Protein AF-A0A1F5CS25-F1 (afdb_monomer)

Radius of gyration: 12.9 Å; Cα contacts (8 Å, |Δi|>4): 72; chains: 1; bounding box: 28×31×30 Å

Solvent-accessible surface area (backbone atoms only — not comparable to full-atom values): 4088 Å² total; per-residue (Å²): 131,61,67,70,59,53,54,49,30,66,76,46,25,80,76,51,91,76,47,68,49,77,48,77,40,84,64,90,75,62,71,57,54,63,54,50,30,67,47,25,75,48,80,59,84,44,77,47,81,31,39,42,65,68,23,54,77,67,59,44,49,71,78,71,77,117

Secondary structure (DSSP, 8-state):
--HHHHHHHHHHGGG-SS-EEEEE-SS---THHHHHHHHHTS--SEEEEE-IIIIIITSTTGGG--

Structure (mmCIF, N/CA/C/O backbone):
data_AF-A0A1F5CS25-F1
#
_entry.id   AF-A0A1F5CS25-F1
#
loop_
_atom_site.group_PDB
_atom_site.id
_atom_site.type_symbol
_atom_site.label_atom_id
_atom_site.label_alt_id
_atom_site.label_comp_id
_atom_site.label_asym_id
_atom_site.label_entity_id
_atom_site.label_seq_id
_atom_site.pdbx_PDB_ins_code
_atom_site.Cartn_x
_atom_site.Cartn_y
_atom_site.Cartn_z
_atom_site.occupancy
_atom_site.B_iso_or_equiv
_atom_site.auth_seq_id
_atom_site.auth_comp_id
_atom_site.auth_asym_id
_atom_site.auth_atom_id
_atom_site.pdbx_PDB_model_num
ATOM 1 N N . MET A 1 1 ? 4.856 8.933 -0.046 1.00 75.81 1 MET A N 1
ATOM 2 C CA . MET A 1 1 ? 3.718 8.411 -0.851 1.00 75.81 1 MET A CA 1
ATOM 3 C C . MET A 1 1 ? 3.054 9.477 -1.740 1.00 75.81 1 MET A C 1
ATOM 5 O O . MET A 1 1 ? 3.161 10.654 -1.421 1.00 75.81 1 MET A O 1
ATOM 9 N N . LEU A 1 2 ? 2.325 9.108 -2.812 1.00 84.81 2 LEU A N 1
ATOM 10 C CA . LEU A 1 2 ? 1.486 10.065 -3.566 1.00 84.81 2 LEU A CA 1
ATOM 11 C C . LEU A 1 2 ? 0.297 10.560 -2.718 1.00 84.81 2 LEU A C 1
ATOM 13 O O . LEU A 1 2 ? -0.373 9.758 -2.063 1.00 84.81 2 LEU A O 1
ATOM 17 N N . THR A 1 3 ? -0.019 11.858 -2.790 1.00 90.88 3 THR A N 1
ATOM 18 C CA . THR A 1 3 ? -1.110 12.494 -2.021 1.00 90.88 3 THR A CA 1
ATOM 19 C C . THR A 1 3 ? -2.463 11.775 -2.136 1.00 90.88 3 THR A C 1
ATOM 21 O O . THR A 1 3 ? -3.078 11.547 -1.094 1.00 90.88 3 THR A O 1
ATOM 24 N N . PRO A 1 4 ? -2.930 11.337 -3.326 1.00 89.88 4 PRO A N 1
ATOM 25 C CA . PRO A 1 4 ? -4.215 10.644 -3.442 1.00 89.88 4 PRO A CA 1
ATOM 26 C C . PRO A 1 4 ? -4.266 9.320 -2.672 1.00 89.88 4 PRO A C 1
ATOM 28 O O . PRO A 1 4 ? -5.273 9.021 -2.031 1.00 89.88 4 PRO A O 1
ATOM 31 N N . ILE A 1 5 ? -3.168 8.556 -2.682 1.00 88.81 5 ILE A N 1
ATOM 32 C CA . ILE A 1 5 ? -3.066 7.284 -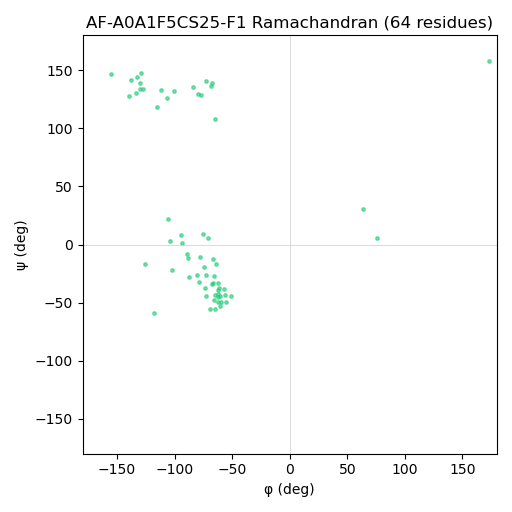1.955 1.00 88.81 5 ILE A CA 1
ATOM 33 C C . ILE A 1 5 ? -3.137 7.563 -0.452 1.00 88.81 5 ILE A C 1
ATOM 35 O O . ILE A 1 5 ? -3.957 6.970 0.246 1.00 88.81 5 ILE A O 1
ATOM 39 N N . ARG A 1 6 ? -2.363 8.547 0.028 1.00 91.00 6 ARG A N 1
ATOM 40 C CA . ARG A 1 6 ? -2.385 8.979 1.432 1.00 91.00 6 ARG A CA 1
ATOM 41 C C . ARG A 1 6 ? -3.794 9.364 1.885 1.00 91.00 6 ARG A C 1
ATOM 43 O O . ARG A 1 6 ? -4.266 8.873 2.905 1.00 91.00 6 ARG A O 1
ATOM 50 N N . THR A 1 7 ? -4.486 10.208 1.116 1.00 93.12 7 THR A N 1
ATOM 51 C CA . THR A 1 7 ? -5.853 10.649 1.434 1.00 93.12 7 THR A CA 1
ATOM 52 C C . THR A 1 7 ? -6.843 9.489 1.463 1.00 93.12 7 THR A C 1
ATOM 54 O O . THR A 1 7 ? -7.685 9.434 2.361 1.00 93.12 7 THR A O 1
ATOM 57 N N . TYR A 1 8 ? -6.752 8.561 0.508 1.00 91.62 8 TYR A N 1
ATOM 58 C CA . TYR A 1 8 ? -7.609 7.380 0.483 1.00 91.62 8 TYR A CA 1
ATOM 59 C C . TYR A 1 8 ? -7.390 6.512 1.728 1.00 91.62 8 TYR A C 1
ATOM 61 O O . TYR A 1 8 ? -8.347 6.184 2.430 1.00 91.62 8 TYR A O 1
ATOM 69 N N . MET A 1 9 ? -6.134 6.206 2.056 1.00 91.00 9 MET A N 1
ATOM 70 C CA . MET A 1 9 ? -5.789 5.373 3.210 1.00 91.00 9 MET A CA 1
ATOM 71 C C . MET A 1 9 ? -6.236 6.009 4.526 1.00 91.00 9 MET A C 1
ATOM 73 O O . MET A 1 9 ? -6.901 5.345 5.313 1.00 91.00 9 MET A O 1
ATOM 77 N N . SER A 1 10 ? -6.010 7.309 4.733 1.00 90.38 10 SER A N 1
ATOM 78 C CA . SER A 1 10 ? -6.473 7.986 5.953 1.00 90.38 10 SER A CA 1
ATOM 79 C C . SER A 1 10 ? -8.000 7.991 6.108 1.00 90.38 10 SER A C 1
ATOM 81 O O . SER A 1 10 ? -8.502 7.947 7.226 1.00 90.38 10 SER A O 1
ATOM 83 N N . LYS A 1 11 ? -8.762 8.049 5.006 1.00 92.50 11 LYS A N 1
ATOM 84 C CA . LYS A 1 11 ? -10.238 8.090 5.048 1.00 92.50 11 LYS A CA 1
ATOM 85 C C . LYS A 1 11 ? -10.897 6.710 5.084 1.00 92.50 11 LYS A C 1
ATOM 87 O O . LYS A 1 11 ? -12.034 6.577 5.549 1.00 92.50 11 LYS A O 1
ATOM 92 N N . HIS A 1 12 ? -10.244 5.692 4.531 1.00 91.25 12 HIS A N 1
ATOM 93 C CA . HIS A 1 12 ? -10.862 4.391 4.265 1.00 91.25 12 HIS A CA 1
ATOM 94 C C . HIS A 1 12 ? -10.099 3.208 4.873 1.00 91.25 12 HIS A C 1
ATOM 96 O O . HIS A 1 12 ? -10.700 2.152 5.038 1.00 91.25 12 HIS A O 1
ATOM 102 N N . GLY A 1 13 ? -8.832 3.371 5.263 1.00 87.06 13 GLY A N 1
ATOM 103 C CA . GLY A 1 13 ? -7.947 2.289 5.707 1.00 87.06 13 GLY A CA 1
ATOM 104 C C . GLY A 1 13 ? -8.498 1.473 6.874 1.00 87.06 13 GLY A C 1
ATOM 105 O O . GLY A 1 13 ? -8.513 0.248 6.804 1.00 87.06 13 GLY A O 1
ATOM 106 N N . GLY A 1 14 ? -9.080 2.131 7.882 1.00 87.62 14 GLY A N 1
ATOM 107 C CA . GLY A 1 14 ? -9.690 1.446 9.029 1.00 87.62 14 GLY A CA 1
ATOM 108 C C . GLY A 1 14 ? -10.908 0.571 8.693 1.00 87.62 14 GLY A C 1
ATOM 109 O O . GLY A 1 14 ? -11.279 -0.282 9.495 1.00 87.62 14 GLY A O 1
ATOM 110 N N . ARG A 1 15 ? -11.525 0.748 7.513 1.00 90.75 15 ARG A N 1
ATOM 111 C CA . ARG A 1 15 ? -12.654 -0.071 7.028 1.00 90.75 15 ARG A CA 1
ATOM 112 C C . ARG A 1 15 ? -12.208 -1.310 6.253 1.00 90.75 15 ARG A C 1
ATOM 114 O O . ARG A 1 15 ? -13.040 -2.164 5.958 1.00 90.75 15 ARG A O 1
ATOM 121 N N . LEU A 1 16 ? -10.928 -1.405 5.897 1.00 89.44 16 LEU A N 1
ATOM 122 C CA . LEU A 1 16 ? -10.389 -2.567 5.202 1.00 89.44 16 LEU A CA 1
ATOM 123 C C . LEU A 1 16 ? -10.196 -3.702 6.212 1.00 89.44 16 LEU A C 1
ATOM 125 O O . LEU A 1 16 ? -9.602 -3.511 7.276 1.00 89.44 16 LEU A O 1
ATOM 129 N N . LYS A 1 17 ? -10.739 -4.878 5.885 1.00 91.19 17 LYS A N 1
ATOM 130 C CA . LYS A 1 17 ? -10.622 -6.072 6.728 1.00 91.19 17 LYS A CA 1
ATOM 131 C C . LYS A 1 17 ? -9.181 -6.581 6.722 1.00 91.19 17 LYS A C 1
ATOM 133 O O . LYS A 1 17 ? -8.559 -6.632 7.778 1.00 91.19 17 LYS A O 1
ATOM 138 N N . ASP A 1 18 ? -8.674 -6.826 5.518 1.00 93.69 18 ASP A N 1
ATOM 139 C CA . ASP A 1 18 ? -7.322 -7.284 5.220 1.00 93.69 18 ASP A CA 1
ATOM 140 C C . ASP A 1 18 ? -6.718 -6.364 4.152 1.00 93.69 18 ASP A C 1
ATOM 142 O O . ASP A 1 18 ? -7.440 -5.832 3.301 1.00 93.69 18 ASP A O 1
ATOM 146 N N . VAL A 1 19 ? -5.403 -6.148 4.201 1.00 92.50 19 VAL A N 1
ATOM 147 C CA . VAL A 1 19 ? -4.689 -5.294 3.241 1.00 92.50 19 VAL A CA 1
ATOM 148 C C . VAL A 1 19 ? -3.441 -5.995 2.734 1.00 92.50 19 VAL A C 1
ATOM 150 O O . VAL A 1 19 ? -2.774 -6.701 3.480 1.00 92.50 19 VAL A O 1
ATOM 153 N N . ALA A 1 20 ? -3.112 -5.783 1.467 1.00 93.62 20 ALA A N 1
ATOM 154 C CA . ALA A 1 20 ? -1.844 -6.192 0.886 1.00 93.62 20 ALA A CA 1
ATOM 155 C C . ALA A 1 20 ? -1.239 -4.992 0.157 1.00 93.62 20 ALA A C 1
ATOM 157 O O . ALA A 1 20 ? -1.962 -4.219 -0.481 1.00 93.62 20 ALA A O 1
ATOM 158 N N . PHE A 1 21 ? 0.072 -4.810 0.287 1.00 91.56 21 PHE A N 1
ATOM 159 C CA . PHE A 1 21 ? 0.766 -3.646 -0.250 1.00 91.56 21 PHE A CA 1
ATOM 160 C C . PHE A 1 21 ? 1.690 -4.032 -1.394 1.00 91.56 21 PHE A C 1
ATOM 162 O O . PHE A 1 21 ? 2.487 -4.962 -1.297 1.00 91.56 21 PHE A O 1
ATOM 169 N N . PHE A 1 22 ? 1.604 -3.269 -2.480 1.00 89.94 22 PHE A N 1
ATOM 170 C CA . PHE A 1 22 ? 2.369 -3.506 -3.695 1.00 89.94 22 PHE A CA 1
ATOM 171 C C . PHE A 1 22 ? 2.967 -2.186 -4.174 1.00 89.94 22 PHE A C 1
ATOM 173 O O . PHE A 1 22 ? 2.252 -1.190 -4.30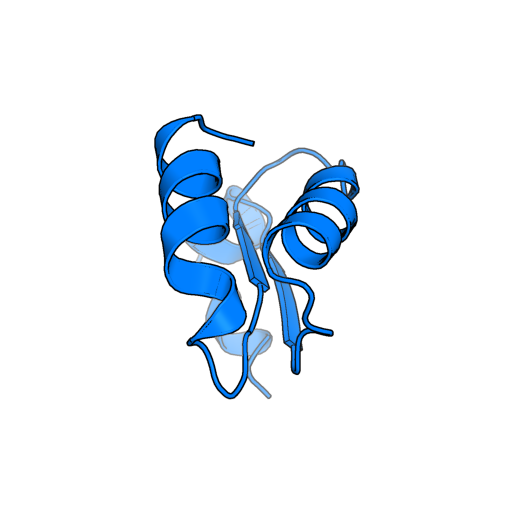3 1.00 89.94 22 PHE A O 1
ATOM 180 N N . ARG A 1 23 ? 4.271 -2.175 -4.465 1.00 86.12 23 ARG A N 1
ATOM 181 C CA . ARG A 1 23 ? 4.955 -1.041 -5.103 1.00 86.12 23 ARG A CA 1
ATOM 182 C C . ARG A 1 23 ? 5.715 -1.514 -6.330 1.00 86.12 23 ARG A C 1
ATOM 184 O O . ARG A 1 23 ? 6.486 -2.469 -6.271 1.00 86.12 23 ARG A O 1
ATOM 191 N N . THR A 1 24 ? 5.559 -0.771 -7.418 1.00 86.69 24 THR A N 1
ATOM 192 C CA . THR A 1 24 ? 6.431 -0.856 -8.589 1.00 86.69 24 THR A CA 1
ATOM 193 C C . THR A 1 24 ? 7.431 0.294 -8.561 1.00 86.69 24 THR A C 1
ATOM 195 O O . THR A 1 24 ? 7.033 1.445 -8.373 1.00 86.69 24 THR A O 1
ATOM 198 N N . GLY A 1 25 ? 8.715 0.026 -8.769 1.00 82.75 25 GLY A N 1
ATOM 199 C CA . GLY A 1 25 ? 9.721 1.082 -8.845 1.00 82.75 25 GLY A CA 1
ATOM 200 C C . GLY A 1 25 ? 11.147 0.556 -8.920 1.00 82.75 25 GLY A C 1
ATOM 201 O O . GLY A 1 25 ? 11.436 -0.570 -8.525 1.00 82.75 25 GLY A O 1
ATOM 202 N N . ASP A 1 26 ? 12.048 1.385 -9.435 1.00 76.69 26 ASP A N 1
ATOM 203 C CA . ASP A 1 26 ? 13.459 1.014 -9.605 1.00 76.69 26 ASP A CA 1
ATOM 204 C C . ASP A 1 26 ? 14.322 1.344 -8.377 1.00 76.69 26 ASP A C 1
ATOM 206 O O . ASP A 1 26 ? 15.473 0.929 -8.293 1.00 76.69 26 ASP A O 1
ATOM 210 N N . SER A 1 27 ? 13.763 2.059 -7.399 1.00 75.69 27 SER A N 1
ATOM 211 C CA . SER A 1 27 ? 14.407 2.346 -6.119 1.00 75.69 27 SER A CA 1
ATOM 212 C C . SER A 1 27 ? 14.218 1.195 -5.127 1.00 75.69 27 SER A C 1
ATOM 214 O O . SER A 1 27 ? 13.085 0.762 -4.917 1.00 75.69 27 SER A O 1
ATOM 216 N N . ASN A 1 28 ? 15.283 0.817 -4.416 1.00 67.00 28 ASN A N 1
ATOM 217 C CA . ASN A 1 28 ? 15.234 -0.105 -3.265 1.00 67.00 28 ASN A CA 1
ATOM 218 C C . ASN A 1 28 ? 14.680 0.538 -1.981 1.00 67.00 28 ASN A C 1
ATOM 220 O O . ASN A 1 28 ? 14.774 -0.037 -0.901 1.00 67.00 28 ASN A O 1
ATOM 224 N N . ASP A 1 29 ? 14.145 1.748 -2.093 1.00 70.88 29 ASP A N 1
ATOM 225 C CA . ASP A 1 29 ? 13.498 2.447 -0.998 1.00 70.88 29 ASP A CA 1
ATOM 226 C C . ASP A 1 29 ? 12.226 1.683 -0.574 1.00 70.88 29 ASP A C 1
ATOM 228 O O . ASP A 1 29 ? 11.230 1.628 -1.303 1.00 70.88 29 ASP A O 1
ATOM 232 N N . ASN A 1 30 ? 12.292 1.046 0.595 1.00 65.38 30 ASN A N 1
ATOM 233 C CA . ASN A 1 30 ? 11.188 0.313 1.215 1.00 65.38 30 ASN A CA 1
ATOM 234 C C . ASN A 1 30 ? 10.396 1.180 2.207 1.00 65.38 30 ASN A C 1
ATOM 236 O O . ASN A 1 30 ? 9.420 0.688 2.777 1.00 65.38 30 ASN A O 1
ATOM 240 N N . ASP A 1 31 ? 10.747 2.460 2.378 1.00 78.31 31 ASP A N 1
ATOM 241 C CA . ASP A 1 31 ? 10.190 3.323 3.432 1.00 78.31 31 ASP A CA 1
ATOM 242 C C . ASP A 1 31 ? 8.693 3.613 3.234 1.00 78.31 31 ASP A C 1
ATOM 244 O O . ASP A 1 31 ? 7.999 4.059 4.148 1.00 78.31 31 ASP A O 1
ATOM 248 N N . ILE A 1 32 ? 8.154 3.290 2.055 1.00 87.50 32 ILE A N 1
ATOM 249 C CA . ILE A 1 32 ? 6.731 3.433 1.754 1.00 87.50 32 ILE A CA 1
ATOM 250 C C . ILE A 1 32 ? 5.846 2.472 2.554 1.00 87.50 32 ILE A C 1
ATOM 252 O O . ILE A 1 32 ? 4.712 2.821 2.870 1.00 87.50 32 ILE A O 1
ATOM 256 N N . PHE A 1 33 ? 6.315 1.256 2.852 1.00 90.25 33 PHE A N 1
ATOM 257 C CA . PHE A 1 33 ? 5.457 0.247 3.469 1.00 90.25 33 PHE A CA 1
ATOM 258 C C . PHE A 1 33 ? 5.161 0.564 4.938 1.00 90.25 33 PHE A C 1
ATOM 260 O O . PHE A 1 33 ? 3.982 0.560 5.289 1.00 90.25 33 PHE A O 1
ATOM 267 N N . PRO A 1 34 ? 6.146 0.966 5.765 1.00 90.75 34 PRO A N 1
ATOM 268 C CA . PRO A 1 34 ? 5.860 1.484 7.102 1.00 90.75 34 PRO A CA 1
ATOM 269 C C . PRO A 1 34 ? 4.920 2.702 7.092 1.00 90.75 34 PRO A C 1
ATOM 271 O O . PRO A 1 34 ? 4.028 2.801 7.935 1.00 90.75 34 PRO A O 1
ATOM 274 N N . GLU A 1 35 ? 5.062 3.617 6.118 1.00 90.19 35 GLU A N 1
ATOM 275 C CA . GLU A 1 35 ? 4.145 4.761 5.956 1.00 90.19 35 GLU A CA 1
ATOM 276 C C . GLU A 1 35 ? 2.703 4.278 5.694 1.00 90.19 35 GLU A C 1
ATOM 278 O O . GLU A 1 35 ? 1.745 4.774 6.293 1.00 90.19 35 GLU A O 1
ATOM 283 N N . MET A 1 36 ? 2.547 3.280 4.820 1.00 90.62 36 MET A N 1
ATOM 284 C CA . MET A 1 36 ? 1.268 2.659 4.475 1.00 90.62 36 MET A CA 1
ATOM 285 C C . MET A 1 36 ? 0.627 1.926 5.663 1.00 90.62 36 MET A C 1
ATOM 287 O O . MET A 1 36 ? -0.570 2.096 5.906 1.00 90.62 36 MET A O 1
ATOM 291 N N . GLU A 1 37 ? 1.407 1.168 6.434 1.00 91.81 37 GLU A N 1
ATOM 292 C CA . GLU A 1 37 ? 0.960 0.486 7.656 1.00 91.81 37 GLU A CA 1
ATOM 293 C C . GLU A 1 37 ? 0.426 1.475 8.691 1.00 91.81 37 GLU A C 1
ATOM 295 O O . GLU A 1 37 ? -0.697 1.316 9.179 1.00 91.81 37 GLU A O 1
ATOM 300 N N . ALA A 1 38 ? 1.185 2.540 8.963 1.00 90.44 38 ALA A N 1
ATOM 301 C CA . ALA A 1 38 ? 0.807 3.566 9.929 1.00 90.44 38 ALA A CA 1
ATOM 302 C C . ALA A 1 38 ? -0.502 4.278 9.547 1.00 90.44 38 ALA A C 1
ATOM 304 O O . ALA A 1 38 ? -1.324 4.581 10.410 1.00 90.44 38 ALA A O 1
ATOM 305 N N . LEU A 1 39 ? -0.724 4.527 8.252 1.00 90.06 39 LEU A N 1
ATOM 306 C CA . LEU A 1 39 ? -1.927 5.209 7.764 1.00 90.06 39 LEU A CA 1
ATOM 307 C C . LEU A 1 39 ? -3.152 4.298 7.683 1.00 90.06 39 LEU A C 1
ATOM 309 O O . LEU A 1 39 ? -4.273 4.773 7.866 1.00 90.06 39 LEU A O 1
ATOM 313 N N . CYS A 1 40 ? -2.958 3.010 7.396 1.00 89.19 40 CYS A N 1
ATOM 314 C CA . CYS A 1 40 ? -4.041 2.032 7.396 1.00 89.19 40 CYS A CA 1
ATOM 315 C C . CYS A 1 40 ? -4.395 1.536 8.802 1.00 89.19 40 CYS A C 1
ATOM 317 O O . CYS A 1 40 ? -5.530 1.108 9.007 1.00 89.19 40 CYS A O 1
ATOM 319 N N . GLY A 1 41 ? -3.451 1.574 9.749 1.00 89.38 41 GLY A N 1
ATOM 320 C CA . GLY A 1 41 ? -3.604 0.970 11.075 1.00 89.38 41 GLY A CA 1
ATOM 321 C C . GLY A 1 41 ? -3.756 -0.554 11.008 1.00 89.38 41 GLY A C 1
ATOM 322 O O . GLY A 1 41 ? -4.483 -1.140 11.809 1.00 89.38 41 GLY A O 1
ATOM 323 N N . LYS A 1 42 ? -3.148 -1.189 9.998 1.00 88.19 42 LYS A N 1
ATOM 324 C CA . LYS A 1 42 ? -3.276 -2.620 9.696 1.00 88.19 42 LYS A CA 1
ATOM 325 C C . LYS A 1 42 ? -1.918 -3.196 9.326 1.00 88.19 42 LYS A C 1
ATOM 327 O O . LYS A 1 42 ? -1.183 -2.570 8.567 1.00 88.19 42 LYS A O 1
ATOM 332 N N . ASN A 1 43 ? -1.663 -4.418 9.785 1.00 91.06 43 ASN A N 1
ATOM 333 C CA . ASN A 1 43 ? -0.549 -5.222 9.296 1.00 91.06 43 ASN A CA 1
ATOM 334 C C . ASN A 1 43 ? -0.952 -5.865 7.960 1.00 91.06 43 ASN A C 1
ATOM 336 O O . ASN A 1 43 ? -2.038 -6.453 7.886 1.00 91.06 43 ASN A O 1
ATOM 340 N N . PRO A 1 44 ? -0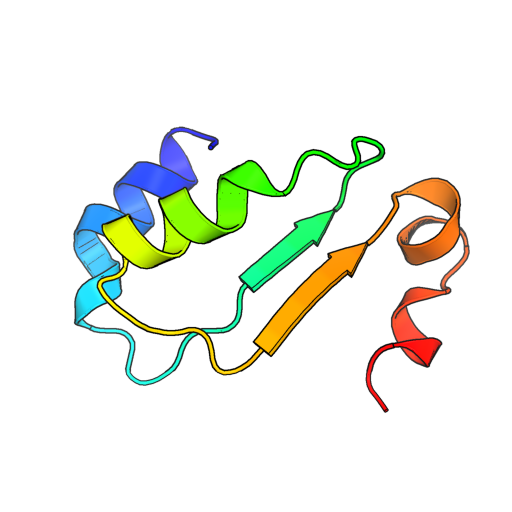.132 -5.754 6.907 1.00 93.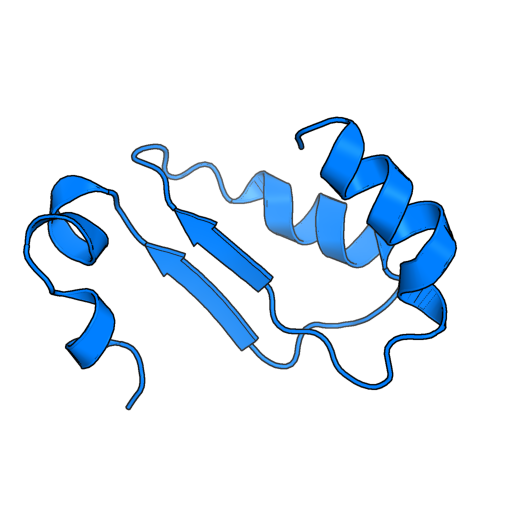25 44 PRO A N 1
ATOM 341 C CA . PRO A 1 44 ? -0.456 -6.321 5.614 1.00 93.25 44 PRO A CA 1
ATOM 342 C C . PRO A 1 44 ? -0.323 -7.844 5.637 1.00 93.25 44 PRO A C 1
ATOM 344 O O . PRO A 1 44 ? 0.615 -8.393 6.208 1.00 93.25 44 PRO A O 1
ATOM 347 N N . VAL A 1 45 ? -1.241 -8.536 4.960 1.00 95.69 45 VAL A N 1
ATOM 348 C CA . VAL A 1 45 ? -1.168 -9.996 4.769 1.00 95.69 45 VAL A CA 1
ATOM 349 C C . VAL A 1 45 ? -0.112 -10.385 3.735 1.00 95.69 45 VAL A C 1
ATOM 351 O O . VAL A 1 45 ? 0.331 -11.528 3.699 1.00 95.69 45 VAL A O 1
ATOM 354 N N . ALA A 1 46 ? 0.286 -9.433 2.889 1.00 92.31 46 ALA A N 1
ATOM 355 C CA . ALA A 1 46 ? 1.350 -9.592 1.914 1.00 92.31 46 ALA A CA 1
ATOM 356 C C . ALA A 1 46 ? 1.957 -8.234 1.547 1.00 92.31 46 ALA A C 1
ATOM 358 O O . ALA A 1 46 ? 1.260 -7.216 1.474 1.00 92.31 46 ALA A O 1
ATOM 359 N N . MET A 1 47 ? 3.255 -8.24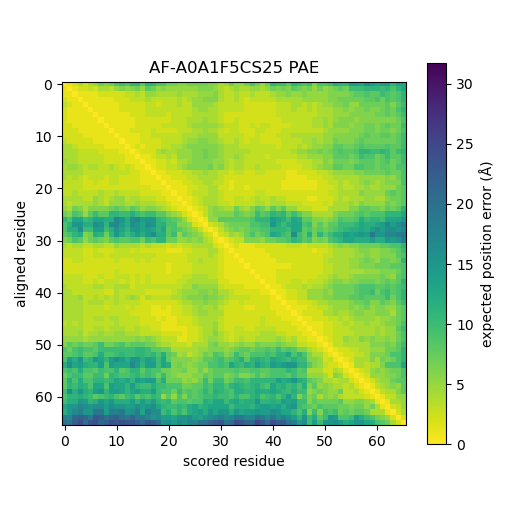4 1.262 1.00 91.06 47 MET A N 1
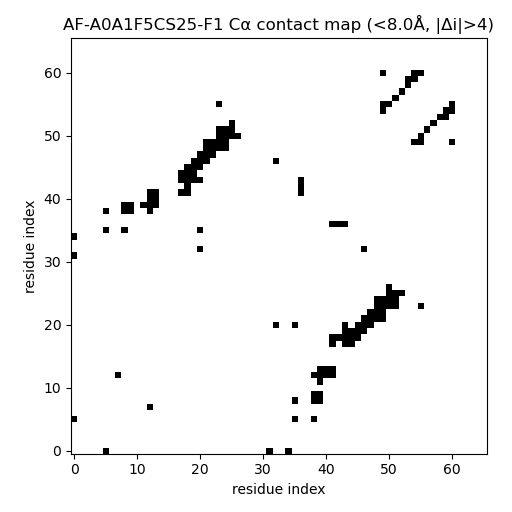ATOM 360 C CA . MET A 1 47 ? 4.003 -7.097 0.761 1.00 91.06 47 MET A CA 1
ATOM 361 C C . MET A 1 47 ? 4.808 -7.526 -0.459 1.00 91.06 47 MET A C 1
ATOM 363 O O . MET A 1 47 ? 5.478 -8.556 -0.427 1.00 91.06 47 MET A O 1
ATOM 367 N N . LEU A 1 48 ? 4.767 -6.734 -1.527 1.00 88.94 48 LEU A N 1
ATOM 368 C CA . LEU A 1 48 ? 5.510 -7.033 -2.746 1.00 88.94 48 LEU A CA 1
ATOM 369 C C . LEU A 1 48 ? 6.136 -5.776 -3.345 1.00 88.94 48 LEU A C 1
ATOM 371 O O . LEU A 1 48 ? 5.462 -4.787 -3.644 1.00 88.94 48 LEU A O 1
ATOM 375 N N . MET A 1 49 ? 7.439 -5.864 -3.602 1.00 86.50 49 MET A N 1
ATOM 376 C CA . MET A 1 49 ? 8.174 -4.897 -4.406 1.00 86.50 49 MET A CA 1
ATOM 377 C C . MET A 1 49 ? 8.508 -5.497 -5.775 1.00 86.50 49 MET A C 1
ATOM 379 O O . MET A 1 49 ? 9.122 -6.566 -5.890 1.00 86.50 49 MET A O 1
ATOM 383 N N . LEU A 1 50 ? 8.126 -4.778 -6.828 1.00 85.88 50 LEU A N 1
ATOM 384 C CA . LEU A 1 50 ? 8.434 -5.120 -8.211 1.00 85.88 50 LEU A CA 1
ATOM 385 C C . LEU A 1 50 ? 9.346 -4.056 -8.821 1.00 85.88 50 LEU A C 1
ATOM 387 O O . LEU A 1 50 ? 8.960 -2.898 -8.978 1.00 85.88 50 LEU A O 1
ATOM 391 N N . HIS A 1 51 ? 10.548 -4.464 -9.226 1.00 84.44 51 HIS A N 1
ATOM 392 C CA . HIS A 1 51 ? 11.390 -3.620 -10.071 1.00 84.44 51 HIS A CA 1
ATOM 393 C C . HIS A 1 51 ? 10.772 -3.490 -11.451 1.00 84.44 51 HIS A C 1
ATOM 395 O O . HIS A 1 51 ? 10.329 -4.489 -12.020 1.00 84.44 51 HIS A O 1
ATOM 401 N N . ARG A 1 52 ? 10.765 -2.281 -12.010 1.00 78.94 52 ARG A N 1
ATOM 402 C CA . ARG A 1 52 ? 10.001 -1.983 -13.221 1.00 78.94 52 ARG A CA 1
ATOM 403 C C . ARG A 1 52 ? 10.459 -2.844 -14.397 1.00 78.94 52 ARG A C 1
ATOM 405 O O . ARG A 1 52 ? 9.651 -3.571 -14.966 1.00 78.94 52 ARG A O 1
ATOM 412 N N . ARG A 1 53 ? 11.764 -2.852 -14.691 1.00 74.12 53 ARG A N 1
ATOM 413 C CA . ARG A 1 53 ? 12.311 -3.635 -15.816 1.00 74.12 53 ARG A CA 1
ATOM 414 C C . ARG A 1 53 ? 12.161 -5.142 -15.622 1.00 74.12 53 ARG A C 1
ATOM 416 O O . ARG A 1 53 ? 11.607 -5.830 -16.468 1.00 74.12 53 ARG A O 1
ATOM 423 N N . LYS A 1 54 ? 12.669 -5.670 -14.503 1.00 72.69 54 LYS A N 1
ATOM 424 C CA . LYS A 1 54 ? 12.725 -7.126 -14.272 1.00 72.69 54 LYS A CA 1
ATOM 425 C C . LYS A 1 54 ? 11.359 -7.729 -13.951 1.00 72.69 54 LYS A C 1
ATOM 427 O O .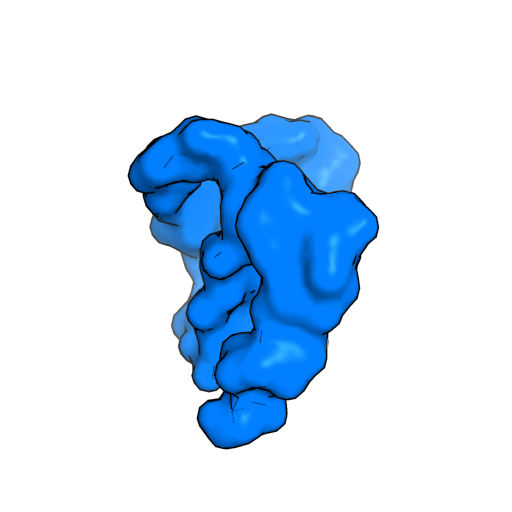 LYS A 1 54 ? 11.082 -8.851 -14.346 1.00 72.69 54 LYS A O 1
ATOM 432 N N . GLY A 1 55 ? 10.540 -6.999 -13.202 1.00 69.00 55 GLY A N 1
ATOM 433 C CA . GLY A 1 55 ? 9.306 -7.508 -12.624 1.00 69.00 55 GLY A CA 1
ATOM 434 C C . GLY A 1 55 ? 8.042 -7.092 -13.359 1.00 69.00 55 GLY A C 1
ATOM 435 O O . GLY A 1 55 ? 7.054 -7.778 -13.186 1.00 69.00 55 GLY A O 1
ATOM 436 N N . VAL A 1 56 ? 8.031 -6.013 -14.152 1.00 76.50 56 VAL A N 1
ATOM 437 C CA . VAL A 1 56 ? 6.799 -5.517 -14.801 1.00 76.50 56 VAL A CA 1
ATOM 438 C C . VAL A 1 56 ? 6.910 -5.573 -16.321 1.00 76.50 56 VAL A C 1
ATOM 440 O O . VAL A 1 56 ? 6.130 -6.270 -16.961 1.00 76.50 56 VAL A O 1
ATOM 443 N N . GLU A 1 57 ? 7.901 -4.894 -16.897 1.00 81.38 57 GLU A N 1
ATOM 444 C CA . GLU A 1 57 ? 8.040 -4.744 -18.356 1.00 81.38 57 GLU A CA 1
ATOM 445 C C . GLU A 1 57 ? 8.358 -6.070 -19.060 1.00 81.38 57 GLU A C 1
ATOM 447 O O . GLU A 1 57 ? 7.869 -6.315 -20.158 1.00 81.38 57 GLU A O 1
ATOM 452 N N . ASN A 1 58 ? 9.102 -6.959 -18.396 1.00 79.88 58 ASN A N 1
ATOM 453 C CA . ASN A 1 58 ? 9.463 -8.274 -18.931 1.00 79.88 58 ASN A CA 1
ATOM 454 C C . ASN A 1 58 ? 8.508 -9.408 -18.507 1.00 79.88 58 ASN A C 1
ATOM 456 O O . ASN A 1 58 ? 8.822 -10.574 -18.724 1.00 79.88 58 ASN A O 1
ATOM 460 N N . GLY A 1 59 ? 7.378 -9.110 -17.855 1.00 75.31 59 GLY A N 1
ATOM 461 C CA . GLY A 1 59 ? 6.410 -10.140 -17.439 1.00 75.31 59 GLY A CA 1
ATOM 462 C C . GLY A 1 59 ? 6.806 -10.990 -16.217 1.00 75.31 59 GLY A C 1
ATOM 463 O O . GLY A 1 59 ? 6.067 -11.899 -15.838 1.00 75.31 59 GLY A O 1
ATOM 464 N N . GLY A 1 60 ? 7.927 -10.678 -15.555 1.00 74.50 60 GLY A N 1
ATOM 465 C CA . GLY A 1 60 ? 8.463 -11.436 -14.412 1.00 74.50 60 GLY A CA 1
ATOM 466 C C . GLY A 1 60 ? 7.671 -11.336 -13.098 1.00 74.50 60 GLY A C 1
ATOM 467 O O . GLY A 1 60 ? 8.127 -11.826 -12.068 1.00 74.50 60 GLY A O 1
ATOM 468 N N . TYR A 1 61 ? 6.503 -10.688 -13.083 1.00 73.31 61 TYR A N 1
ATOM 469 C CA . TYR A 1 61 ? 5.62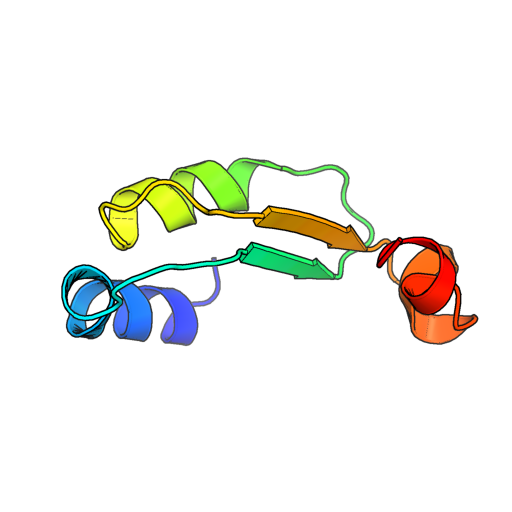6 -10.633 -11.905 1.00 73.31 61 TYR A CA 1
ATOM 470 C C . TYR A 1 61 ? 4.917 -11.967 -11.640 1.00 73.31 61 TYR A C 1
ATOM 472 O O . TYR A 1 61 ? 4.574 -12.252 -10.496 1.00 73.31 61 TYR A O 1
ATOM 480 N N . SER A 1 62 ? 4.719 -12.781 -12.681 1.00 69.50 62 SER A N 1
ATOM 481 C CA . SER A 1 62 ? 4.039 -14.083 -12.612 1.00 69.50 62 SER A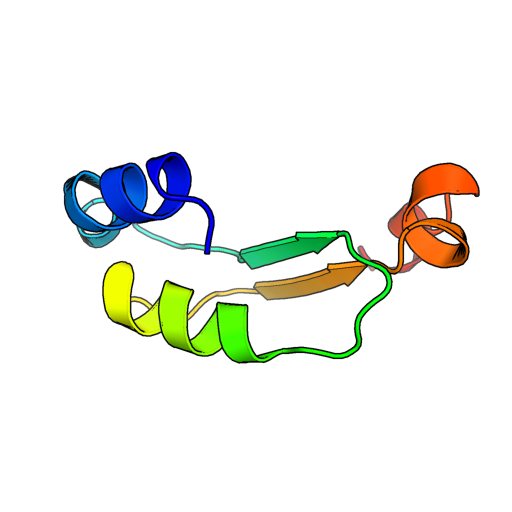 CA 1
ATOM 482 C C . SER A 1 62 ? 4.796 -15.124 -11.778 1.00 69.50 62 SER A C 1
ATOM 484 O O . SER A 1 62 ? 4.184 -15.984 -11.155 1.00 69.50 62 SER A O 1
ATOM 486 N N . GLU A 1 63 ? 6.121 -15.004 -11.692 1.00 68.56 63 GLU A N 1
ATOM 487 C CA . GLU A 1 63 ? 6.984 -15.896 -10.906 1.00 68.56 63 GLU A CA 1
ATOM 488 C C . GLU A 1 63 ? 6.957 -15.590 -9.399 1.00 68.56 63 GLU A C 1
ATOM 490 O O . GLU A 1 63 ? 7.486 -16.357 -8.599 1.00 68.56 63 GLU A O 1
ATOM 495 N N . LYS A 1 64 ? 6.362 -14.459 -8.994 1.00 64.44 64 LYS A N 1
ATOM 496 C CA . LYS A 1 64 ? 6.360 -13.977 -7.602 1.00 64.44 64 LYS A CA 1
ATOM 497 C C . LYS A 1 64 ? 5.034 -14.180 -6.865 1.00 64.44 64 LYS A C 1
ATOM 499 O O . LYS A 1 64 ? 4.910 -13.740 -5.727 1.00 64.44 64 LYS A O 1
ATOM 504 N N . THR A 1 65 ? 4.053 -14.815 -7.502 1.00 56.88 65 THR A N 1
ATOM 505 C CA . THR A 1 65 ? 2.727 -15.110 -6.927 1.00 56.88 65 THR A CA 1
ATOM 506 C C . THR A 1 65 ? 2.547 -16.587 -6.551 1.00 56.88 65 THR A C 1
ATOM 508 O O . THR A 1 65 ? 1.412 -17.055 -6.496 1.00 56.88 65 THR A O 1
ATOM 511 N N . GLY A 1 66 ? 3.650 -17.316 -6.343 1.00 43.59 66 GLY A N 1
ATOM 512 C CA . GLY A 1 66 ? 3.674 -18.725 -5.925 1.00 43.59 66 GLY A CA 1
ATOM 513 C C . GLY A 1 66 ? 3.735 -18.899 -4.417 1.00 43.59 66 GLY A C 1
ATOM 514 O O . GLY A 1 66 ? 4.541 -18.176 -3.789 1.00 43.59 66 GLY A O 1
#

Nearest PDB structures (foldseek):
  4hi0-assembly1_F  TM=4.746E-01  e=3.584E+00  Helicobacter pylori 26695

Foldseek 3Di:
DDPVLLVCLQVCLCVDPAAEEEDEEQDPDPVVVVVSCVSSVDDHPYYDYAYCVCCPPVVVVVVVPD

Sequence (66 aa):
MLTPIRTYMSKHGGRLKDVAFFRTGDSNDNDIFPEMEALCGKNPVAMLMLHRRKGVENGGYSEKTG

pLDDT: mean 83.7, std 10.23, range [43.59, 95.69]

Mean predicted aligned error: 5.64 Å